Protein AF-B6WRP6-F1 (afdb_monomer_lite)

pLDDT: mean 78.02, std 16.46, range [43.41, 95.5]

Structure (mmCIF, N/CA/C/O backbone):
data_AF-B6WRP6-F1
#
_entry.id   AF-B6WRP6-F1
#
loop_
_atom_site.group_PDB
_atom_site.id
_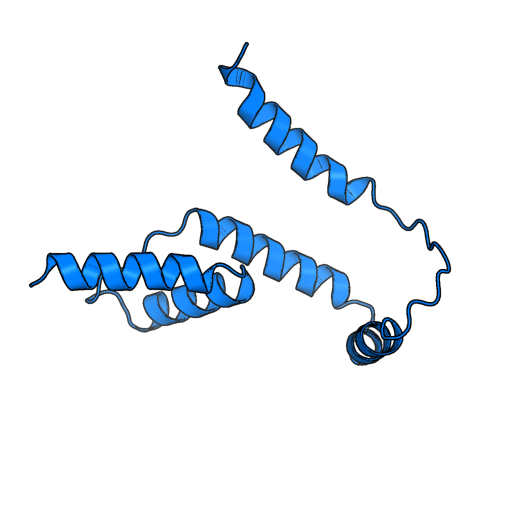atom_site.type_symbol
_atom_site.label_atom_id
_atom_site.label_alt_id
_atom_site.label_comp_id
_atom_site.label_asym_id
_atom_site.label_entity_id
_atom_site.label_seq_id
_atom_site.pdbx_PDB_ins_code
_atom_site.Cartn_x
_atom_site.Cartn_y
_atom_site.Cartn_z
_atom_site.occupancy
_atom_site.B_iso_or_equiv
_atom_site.auth_seq_id
_atom_site.auth_comp_id
_atom_site.auth_asym_id
_atom_site.auth_atom_id
_atom_site.pdbx_PDB_model_num
ATOM 1 N N . MET A 1 1 ? 12.027 25.654 19.380 1.00 48.50 1 MET A N 1
ATOM 2 C CA . MET A 1 1 ? 12.732 24.983 18.260 1.00 48.50 1 MET A CA 1
ATOM 3 C C . MET A 1 1 ? 11.977 23.773 17.687 1.00 48.50 1 MET A C 1
ATOM 5 O O . MET A 1 1 ? 12.082 23.522 16.500 1.00 48.50 1 MET A O 1
ATOM 9 N N . LYS A 1 2 ? 11.148 23.059 18.468 1.00 52.84 2 LYS A N 1
ATOM 10 C CA . LYS A 1 2 ? 10.450 21.827 18.033 1.00 52.84 2 LYS A CA 1
ATOM 11 C C . LYS A 1 2 ? 9.321 22.015 16.995 1.00 52.84 2 LYS A C 1
ATOM 13 O O . LYS A 1 2 ? 9.040 21.096 16.241 1.00 52.84 2 LYS A O 1
ATOM 18 N N . LYS A 1 3 ? 8.706 23.207 16.924 1.00 51.81 3 LYS A N 1
ATOM 19 C CA . LYS A 1 3 ? 7.544 23.498 16.050 1.00 51.81 3 LYS A CA 1
ATOM 20 C C . LYS A 1 3 ? 7.882 23.577 14.554 1.00 51.81 3 LYS A C 1
ATOM 22 O O . LYS A 1 3 ? 7.005 23.364 13.731 1.00 51.81 3 LYS A O 1
ATOM 27 N N . TYR A 1 4 ? 9.146 23.834 14.219 1.00 63.84 4 TYR A N 1
ATOM 28 C CA . TYR A 1 4 ? 9.631 23.873 12.835 1.00 63.84 4 TYR A CA 1
ATOM 29 C C . TYR A 1 4 ? 10.434 22.628 12.452 1.00 63.84 4 TYR A C 1
ATOM 31 O O . TYR A 1 4 ? 10.767 22.453 11.290 1.00 63.84 4 TYR A O 1
ATOM 39 N N . LEU A 1 5 ? 10.708 21.739 13.412 1.00 70.06 5 LEU A N 1
ATOM 40 C CA . LEU A 1 5 ? 11.479 20.523 13.173 1.00 70.06 5 LEU A CA 1
ATOM 41 C C . LEU A 1 5 ? 10.689 19.520 12.322 1.00 70.06 5 LEU A C 1
ATOM 43 O O . LEU A 1 5 ? 11.255 18.908 11.430 1.00 70.06 5 LEU A O 1
ATOM 47 N N . LEU A 1 6 ? 9.376 19.407 12.550 1.00 58.47 6 LEU A N 1
ATOM 48 C CA . LEU A 1 6 ? 8.495 18.525 11.782 1.00 58.47 6 LEU A CA 1
ATOM 49 C C . LEU A 1 6 ? 8.345 18.955 10.305 1.00 58.47 6 LEU A C 1
ATOM 51 O O . LEU A 1 6 ? 8.590 18.114 9.444 1.00 58.47 6 LEU A O 1
ATOM 55 N N . PRO A 1 7 ? 8.018 20.224 9.966 1.00 67.12 7 PRO A N 1
ATOM 56 C CA . PRO A 1 7 ? 7.942 20.643 8.564 1.00 67.12 7 PRO A CA 1
ATOM 57 C C . PRO A 1 7 ? 9.313 20.668 7.873 1.00 67.12 7 PRO A C 1
ATOM 59 O O . PRO A 1 7 ? 9.393 20.377 6.685 1.00 67.12 7 PRO A O 1
ATOM 62 N N . LEU A 1 8 ? 10.398 20.958 8.601 1.00 73.44 8 LEU A N 1
ATOM 63 C CA . LEU A 1 8 ? 11.761 20.900 8.064 1.00 73.44 8 LEU A CA 1
ATOM 64 C C . LEU A 1 8 ? 12.179 19.460 7.736 1.00 73.44 8 LEU A C 1
ATOM 66 O O . LEU A 1 8 ? 12.760 19.225 6.683 1.00 73.44 8 LEU A O 1
ATOM 70 N N . LEU A 1 9 ? 11.848 18.497 8.600 1.00 71.06 9 LEU A N 1
ATOM 71 C CA . LEU A 1 9 ? 12.137 17.080 8.378 1.00 71.06 9 LEU A CA 1
ATOM 72 C C . LEU A 1 9 ? 11.297 16.517 7.224 1.00 71.06 9 LEU A C 1
ATOM 74 O O . LEU A 1 9 ? 11.826 15.786 6.397 1.00 71.06 9 LEU A O 1
ATOM 78 N N . LEU A 1 10 ? 10.037 16.948 7.092 1.00 65.19 10 LEU A N 1
ATOM 79 C CA . LEU A 1 10 ? 9.189 16.608 5.945 1.00 65.19 10 LEU A CA 1
ATOM 80 C C . LEU A 1 10 ? 9.759 17.168 4.629 1.00 65.19 10 LEU A C 1
ATOM 82 O O . LEU A 1 10 ? 9.840 16.452 3.638 1.00 65.19 10 LEU A O 1
ATOM 86 N N . CYS A 1 11 ? 10.223 18.423 4.637 1.00 65.62 11 CYS A N 1
ATOM 87 C CA . CYS A 1 11 ? 10.854 19.066 3.482 1.00 65.62 11 CYS A CA 1
ATOM 88 C C . CYS A 1 11 ? 12.182 18.381 3.102 1.00 65.62 11 CYS A C 1
ATOM 90 O O . CYS A 1 11 ? 12.440 18.130 1.928 1.00 65.62 11 CYS A O 1
ATOM 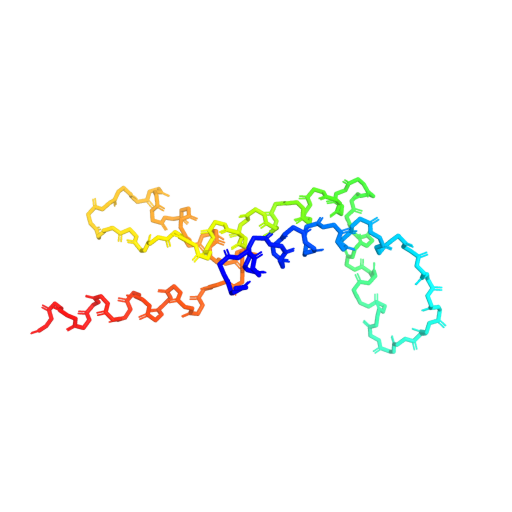92 N N . LEU A 1 12 ? 12.989 17.987 4.094 1.00 67.31 12 LEU A N 1
ATOM 93 C CA . LEU A 1 12 ? 14.231 17.235 3.893 1.00 67.31 12 LEU A CA 1
ATOM 94 C C . LEU A 1 12 ? 13.965 15.844 3.284 1.00 67.31 12 LEU A C 1
ATOM 96 O O . LEU A 1 12 ? 14.671 15.434 2.365 1.00 67.31 12 LEU A O 1
ATOM 100 N N . CYS A 1 13 ? 12.919 15.146 3.741 1.00 60.38 13 CYS A N 1
ATOM 101 C CA . CYS A 1 13 ? 12.489 13.852 3.203 1.00 60.38 13 CYS A CA 1
ATOM 102 C C . CYS A 1 13 ? 11.915 13.941 1.781 1.00 60.38 13 CYS A C 1
ATOM 104 O O . CYS A 1 13 ? 11.996 12.962 1.049 1.00 60.38 13 CYS A O 1
ATOM 106 N N . CYS A 1 14 ? 11.363 15.087 1.369 1.00 58.56 14 CYS A N 1
ATOM 107 C CA . CYS A 1 14 ? 10.914 15.318 -0.009 1.00 58.56 14 CYS A CA 1
ATOM 108 C C . CYS A 1 14 ? 12.061 15.697 -0.962 1.00 58.56 14 CYS A C 1
ATOM 110 O O . CYS A 1 14 ? 11.936 15.498 -2.167 1.00 58.56 14 CYS A O 1
ATOM 112 N N . LEU A 1 15 ? 13.173 16.225 -0.439 1.00 55.06 15 LEU A N 1
ATOM 113 C CA . LEU A 1 15 ? 14.355 16.607 -1.223 1.00 55.06 15 LEU A CA 1
ATOM 114 C C . LEU A 1 15 ? 15.368 15.460 -1.384 1.00 55.06 15 LEU A C 1
ATOM 116 O O . LEU A 1 15 ? 16.097 15.418 -2.372 1.00 55.06 15 LEU A O 1
ATOM 120 N N . PHE A 1 16 ? 15.402 14.510 -0.445 1.00 51.44 16 PHE A N 1
ATOM 121 C CA . PHE A 1 16 ? 16.318 13.362 -0.473 1.00 51.44 16 PHE A CA 1
ATOM 122 C C . PHE A 1 16 ? 16.121 12.377 -1.651 1.00 51.44 16 PHE A C 1
ATOM 124 O O . PHE A 1 16 ? 17.128 11.918 -2.190 1.00 51.44 16 PHE A O 1
ATOM 131 N N . PRO A 1 17 ? 14.891 12.077 -2.123 1.00 55.66 17 PRO A N 1
ATOM 132 C CA . PRO A 1 17 ? 14.679 11.195 -3.272 1.00 55.66 17 PRO A CA 1
ATOM 133 C C . PRO A 1 17 ? 15.236 11.780 -4.576 1.00 55.66 17 PRO A C 1
ATOM 135 O O . PRO A 1 17 ? 15.597 11.028 -5.472 1.00 55.66 17 PRO A O 1
ATOM 138 N N . CYS A 1 18 ? 15.353 13.111 -4.673 1.00 47.59 18 CYS A N 1
ATOM 139 C CA . CYS A 1 18 ? 15.919 13.786 -5.843 1.00 47.59 18 CYS A CA 1
ATOM 140 C C . CYS A 1 18 ? 17.457 13.743 -5.887 1.00 47.59 18 CYS A C 1
ATOM 142 O O . CYS A 1 18 ? 18.033 13.964 -6.948 1.00 47.59 18 CYS A O 1
ATOM 144 N N . LEU A 1 19 ? 18.125 13.469 -4.758 1.00 46.44 19 LEU A N 1
ATOM 145 C CA . LEU A 1 19 ? 19.589 13.364 -4.664 1.00 46.44 19 LEU A CA 1
ATOM 146 C C . LEU A 1 19 ? 20.105 11.921 -4.749 1.00 46.44 19 LEU A C 1
ATOM 148 O O . LEU A 1 19 ? 21.304 11.723 -4.924 1.00 46.44 19 LEU A O 1
ATOM 152 N N . ALA A 1 20 ? 19.227 10.916 -4.696 1.00 46.72 20 ALA A N 1
ATOM 153 C CA . ALA A 1 20 ? 19.568 9.520 -4.976 1.00 46.72 20 ALA A CA 1
ATOM 154 C C . ALA A 1 20 ? 19.586 9.238 -6.493 1.00 46.72 20 ALA A C 1
ATOM 156 O O . ALA A 1 20 ? 19.020 8.257 -6.974 1.00 46.72 20 ALA A O 1
ATOM 157 N N . LEU A 1 21 ? 20.222 10.125 -7.261 1.00 46.62 21 LEU A N 1
ATOM 158 C CA . LEU A 1 21 ? 20.543 9.874 -8.659 1.00 46.62 21 LEU A CA 1
ATOM 159 C C . LEU A 1 21 ? 21.718 8.888 -8.704 1.00 46.62 21 LEU A C 1
ATOM 161 O O . LEU A 1 21 ? 22.863 9.276 -8.499 1.00 46.62 21 LEU A O 1
ATOM 165 N N . ALA A 1 22 ? 21.382 7.615 -8.921 1.00 49.38 22 ALA A N 1
ATOM 166 C CA . ALA A 1 22 ? 22.215 6.564 -9.507 1.00 49.38 22 ALA A CA 1
ATOM 167 C C . ALA A 1 22 ? 23.717 6.600 -9.153 1.00 49.38 22 ALA A C 1
ATOM 169 O O . ALA A 1 22 ? 24.558 6.981 -9.965 1.00 49.38 22 ALA A O 1
ATOM 170 N N . ALA A 1 23 ? 24.066 6.113 -7.963 1.00 43.69 23 ALA A N 1
ATOM 171 C CA . ALA A 1 23 ? 25.345 5.434 -7.793 1.00 43.69 23 ALA A CA 1
ATOM 172 C C . ALA A 1 23 ? 25.082 3.933 -7.981 1.00 43.69 23 ALA A C 1
ATOM 174 O O . ALA A 1 23 ? 24.673 3.251 -7.043 1.00 43.69 23 ALA A O 1
ATOM 175 N N . GLU A 1 24 ? 25.255 3.441 -9.210 1.00 51.53 24 GLU A N 1
ATOM 176 C CA . GLU A 1 24 ? 25.318 2.007 -9.517 1.00 51.53 24 GLU A CA 1
ATOM 177 C C . GLU A 1 24 ? 26.564 1.438 -8.818 1.00 51.53 24 GLU A C 1
ATOM 179 O O . GLU A 1 24 ? 27.675 1.466 -9.347 1.00 51.53 24 GLU A O 1
ATOM 184 N N . ALA A 1 25 ? 26.408 0.993 -7.572 1.00 43.41 25 ALA A N 1
ATOM 185 C CA . ALA A 1 25 ? 27.399 0.149 -6.929 1.00 43.41 25 ALA A CA 1
ATOM 186 C C . ALA A 1 25 ? 27.155 -1.281 -7.414 1.00 43.41 25 ALA A C 1
ATOM 188 O O . ALA A 1 25 ? 26.260 -1.966 -6.916 1.00 43.41 25 ALA A O 1
ATOM 189 N N . ASP A 1 26 ? 27.955 -1.690 -8.399 1.00 50.91 26 ASP A N 1
ATOM 190 C CA . ASP A 1 26 ? 28.051 -3.045 -8.941 1.00 50.91 26 ASP A CA 1
ATOM 191 C C . ASP A 1 26 ? 28.457 -4.022 -7.824 1.00 50.91 26 ASP A C 1
ATOM 193 O O . ASP A 1 26 ? 29.624 -4.333 -7.586 1.00 50.91 26 ASP A O 1
ATOM 197 N N . THR A 1 27 ? 27.470 -4.429 -7.033 1.00 50.19 27 THR A N 1
ATOM 198 C CA . THR A 1 27 ? 27.594 -5.490 -6.044 1.00 50.19 27 THR A CA 1
ATOM 199 C C . THR A 1 27 ? 26.580 -6.543 -6.433 1.00 50.19 27 THR A C 1
ATOM 201 O O . THR A 1 27 ? 25.385 -6.416 -6.180 1.00 50.19 27 THR A O 1
ATOM 204 N N . ALA A 1 28 ? 27.060 -7.575 -7.123 1.00 53.12 28 ALA A N 1
ATOM 205 C CA . ALA A 1 28 ? 26.270 -8.739 -7.484 1.00 53.12 28 ALA A CA 1
ATOM 206 C C . ALA A 1 28 ? 25.782 -9.443 -6.203 1.00 53.12 28 ALA A C 1
ATOM 208 O O . ALA A 1 28 ? 26.451 -10.318 -5.654 1.00 53.12 28 ALA A O 1
ATOM 209 N N . VAL A 1 29 ? 24.623 -9.023 -5.692 1.00 61.75 29 VAL A N 1
ATOM 210 C CA . VAL A 1 29 ? 23.922 -9.687 -4.593 1.00 61.75 29 VAL A CA 1
ATOM 211 C C . VAL A 1 29 ? 23.194 -10.901 -5.181 1.00 61.75 29 VAL A C 1
ATOM 213 O O . VAL A 1 29 ? 22.351 -10.726 -6.066 1.00 61.75 29 VAL A O 1
ATOM 216 N N . PRO A 1 30 ? 23.459 -12.134 -4.716 1.00 51.31 30 PRO A N 1
ATOM 217 C CA . PRO A 1 30 ? 22.720 -13.311 -5.164 1.00 51.31 30 PRO A CA 1
ATOM 218 C C . PRO A 1 30 ? 21.220 -13.125 -4.881 1.00 51.31 30 PRO A C 1
ATOM 220 O O . PRO A 1 30 ? 20.818 -12.997 -3.727 1.00 51.31 30 PRO A O 1
ATOM 223 N N . GLY A 1 31 ? 20.397 -13.058 -5.932 1.00 56.94 31 GLY A N 1
ATOM 224 C CA . GLY A 1 31 ? 18.959 -12.759 -5.846 1.00 56.94 31 GLY A CA 1
ATOM 225 C C . GLY A 1 31 ? 18.546 -11.353 -6.309 1.00 56.94 31 GLY A C 1
ATOM 226 O O . GLY A 1 31 ? 17.368 -11.157 -6.607 1.00 56.94 31 GLY A O 1
ATOM 227 N N . ALA A 1 32 ? 19.487 -10.409 -6.476 1.00 59.53 32 ALA A N 1
ATOM 228 C CA . ALA A 1 32 ? 19.229 -9.144 -7.185 1.00 59.53 32 ALA A CA 1
ATOM 229 C C . ALA A 1 32 ? 18.755 -9.388 -8.629 1.00 59.53 32 ALA A C 1
ATOM 231 O O . ALA A 1 32 ? 17.952 -8.627 -9.163 1.00 59.53 32 ALA A O 1
ATOM 232 N N . ASP A 1 33 ? 19.178 -10.513 -9.203 1.00 68.94 33 ASP A N 1
ATOM 233 C CA . ASP A 1 33 ? 18.795 -10.987 -10.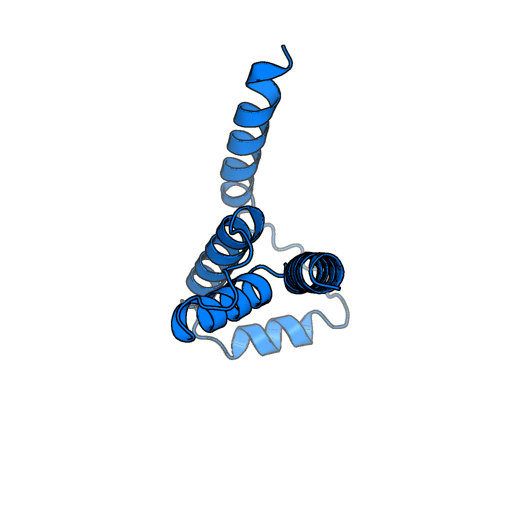530 1.00 68.94 33 ASP A CA 1
ATOM 234 C C . ASP A 1 33 ? 17.275 -11.203 -10.675 1.00 68.94 33 ASP A C 1
ATOM 236 O O . ASP A 1 33 ? 16.694 -10.892 -11.710 1.00 68.94 33 ASP A O 1
ATOM 240 N N . ILE A 1 34 ? 16.571 -11.632 -9.617 1.00 78.00 34 ILE A N 1
ATOM 241 C CA . ILE A 1 34 ? 15.111 -11.834 -9.682 1.00 78.00 34 ILE A CA 1
ATOM 242 C C . ILE A 1 34 ? 14.382 -10.489 -9.750 1.00 78.00 34 ILE A C 1
ATOM 244 O O . ILE A 1 34 ? 13.451 -10.329 -10.537 1.00 78.00 34 ILE A O 1
ATOM 248 N N . VAL A 1 35 ? 14.808 -9.508 -8.950 1.00 75.50 35 VAL A N 1
ATOM 249 C CA . VAL A 1 35 ? 14.207 -8.166 -8.960 1.00 75.50 35 VAL A CA 1
ATOM 250 C C . VAL A 1 35 ? 14.491 -7.474 -10.292 1.00 75.50 35 VAL A C 1
ATOM 252 O O . VAL A 1 35 ? 13.570 -6.927 -10.892 1.00 75.50 35 VAL A O 1
ATOM 255 N N . ALA A 1 36 ? 15.724 -7.565 -10.795 1.00 74.44 36 ALA A N 1
ATOM 256 C CA . ALA A 1 36 ? 16.096 -7.050 -12.110 1.00 74.44 36 ALA A CA 1
ATOM 257 C C . ALA A 1 36 ? 15.309 -7.735 -13.242 1.00 74.44 36 ALA A C 1
ATOM 259 O O . ALA A 1 36 ? 14.808 -7.054 -14.132 1.00 74.44 36 ALA A O 1
ATOM 260 N N . THR A 1 37 ? 15.115 -9.056 -13.169 1.00 82.00 37 THR A N 1
ATOM 261 C CA . THR A 1 37 ? 14.300 -9.819 -14.129 1.00 82.00 37 THR A CA 1
ATOM 262 C C . THR A 1 37 ? 12.845 -9.352 -14.128 1.00 82.00 37 THR A C 1
ATOM 264 O O . THR A 1 37 ? 12.273 -9.126 -15.192 1.00 82.00 37 THR A O 1
ATOM 267 N N . ILE A 1 38 ? 12.247 -9.165 -12.947 1.00 79.75 38 ILE A N 1
ATOM 268 C CA . ILE A 1 38 ? 10.867 -8.678 -12.819 1.00 79.75 38 ILE A CA 1
ATOM 269 C C . ILE A 1 38 ? 10.751 -7.250 -13.355 1.00 79.75 38 ILE A C 1
ATOM 271 O O . ILE A 1 38 ? 9.817 -6.958 -14.095 1.00 79.75 38 ILE A O 1
ATOM 275 N N . ILE A 1 39 ? 11.698 -6.366 -13.025 1.00 78.00 39 ILE A N 1
ATOM 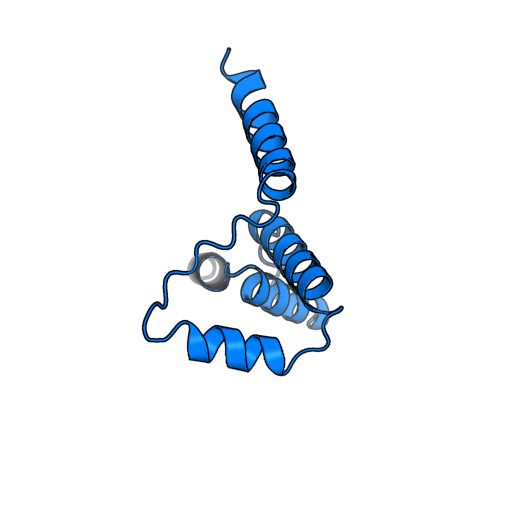276 C CA . ILE A 1 39 ? 11.732 -4.993 -13.549 1.00 78.00 39 ILE A CA 1
ATOM 277 C C . ILE A 1 39 ? 11.890 -5.002 -15.075 1.00 78.00 39 ILE A C 1
ATOM 279 O O . ILE A 1 39 ? 11.231 -4.220 -15.753 1.00 78.00 39 ILE A O 1
ATOM 283 N N . GLY A 1 40 ? 12.683 -5.924 -15.624 1.00 79.81 40 GLY A N 1
ATOM 284 C CA . GLY A 1 40 ? 12.870 -6.099 -17.064 1.00 79.81 40 GLY A CA 1
ATOM 285 C C . GLY A 1 40 ? 11.616 -6.547 -17.824 1.00 79.81 40 GLY A C 1
ATOM 286 O O . GLY A 1 40 ? 11.570 -6.415 -19.044 1.00 79.81 40 GLY A O 1
ATOM 287 N N . TRP A 1 41 ? 10.580 -7.045 -17.137 1.00 83.94 41 TRP A N 1
ATOM 288 C CA . TRP A 1 41 ? 9.270 -7.310 -17.752 1.00 83.94 41 TRP A CA 1
ATOM 289 C C . TRP A 1 41 ? 8.426 -6.048 -17.933 1.00 83.94 41 TRP A C 1
ATOM 291 O O . TRP A 1 41 ? 7.420 -6.082 -18.646 1.00 83.94 41 TRP A O 1
ATOM 301 N N . LEU A 1 42 ? 8.803 -4.942 -17.289 1.00 81.38 42 LEU A N 1
ATOM 302 C CA . LEU A 1 42 ? 8.107 -3.678 -17.429 1.00 81.38 42 LEU A CA 1
ATOM 303 C C . LEU A 1 42 ? 8.726 -2.818 -18.532 1.00 81.38 42 LEU A C 1
ATOM 305 O O . LEU A 1 42 ? 9.944 -2.805 -18.705 1.00 81.38 42 LEU A O 1
ATOM 309 N N . PRO A 1 43 ? 7.907 -2.032 -19.252 1.00 85.88 43 PRO A N 1
ATOM 310 C CA . PRO A 1 43 ? 8.434 -0.993 -20.120 1.00 85.88 43 PRO A CA 1
ATOM 311 C C . PRO A 1 43 ? 9.311 -0.025 -19.323 1.00 85.88 43 PRO A C 1
ATOM 313 O O . PRO A 1 43 ? 8.963 0.363 -18.207 1.00 85.88 43 PRO A O 1
ATOM 316 N N . GLU A 1 44 ? 10.406 0.429 -19.927 1.00 79.69 44 GLU A N 1
ATOM 317 C CA . GLU A 1 44 ? 11.398 1.302 -19.283 1.00 79.69 44 GLU A CA 1
ATOM 318 C C . GLU A 1 44 ? 10.773 2.580 -18.685 1.00 79.69 44 GLU A C 1
ATOM 320 O O . GLU A 1 44 ? 11.183 3.061 -17.631 1.00 79.69 44 GLU A O 1
ATOM 325 N N . SER A 1 45 ? 9.690 3.083 -19.288 1.00 83.19 45 SER A N 1
ATOM 326 C CA . SER A 1 45 ? 8.962 4.261 -18.804 1.00 83.19 45 SER A CA 1
ATOM 327 C C . SER A 1 45 ? 8.092 4.022 -17.563 1.00 83.19 45 SER A C 1
ATOM 329 O O . SER A 1 45 ? 7.619 4.987 -16.965 1.00 83.19 45 SER A O 1
ATOM 331 N N . TRP A 1 46 ? 7.843 2.777 -17.147 1.00 83.44 46 TRP A N 1
ATOM 332 C CA . TRP A 1 46 ? 6.871 2.466 -16.089 1.00 83.44 46 TRP A CA 1
ATOM 333 C C . TRP A 1 46 ? 7.434 2.587 -14.673 1.00 83.44 46 TRP A C 1
ATOM 335 O O . TRP A 1 46 ? 6.664 2.841 -13.747 1.00 83.44 46 TRP A O 1
ATOM 345 N N . GLY A 1 47 ? 8.751 2.455 -14.483 1.00 83.00 47 GLY A N 1
ATOM 346 C CA . GLY A 1 47 ? 9.362 2.480 -13.146 1.00 83.00 47 GLY A CA 1
ATOM 347 C C . GLY A 1 47 ? 9.043 3.762 -12.366 1.00 83.00 47 GLY A C 1
ATOM 348 O O . GLY A 1 47 ? 8.651 3.712 -11.196 1.00 83.00 47 GLY A O 1
ATOM 349 N N . GLN A 1 48 ? 9.113 4.915 -13.039 1.00 82.94 48 GLN A N 1
ATOM 350 C CA . GLN A 1 48 ? 8.775 6.212 -12.445 1.00 82.94 48 GLN A CA 1
ATOM 351 C C . GLN A 1 48 ? 7.283 6.319 -12.104 1.00 82.94 48 GLN A C 1
ATOM 353 O O . GLN A 1 48 ? 6.933 6.785 -11.020 1.00 82.94 48 GLN A O 1
ATOM 358 N N . TRP A 1 49 ? 6.399 5.838 -12.983 1.00 85.94 49 TRP A N 1
ATOM 359 C CA . TRP A 1 49 ? 4.951 5.856 -12.752 1.00 85.94 49 TRP A CA 1
ATOM 360 C C . TRP A 1 49 ? 4.529 4.963 -11.589 1.00 85.94 49 TRP A C 1
ATOM 362 O O . TRP A 1 49 ? 3.711 5.372 -10.769 1.00 85.94 49 TRP A O 1
ATOM 372 N N . ILE A 1 50 ? 5.109 3.770 -11.477 1.00 86.69 50 ILE A N 1
ATOM 373 C CA . ILE A 1 50 ? 4.814 2.845 -10.377 1.00 86.69 50 ILE A CA 1
ATOM 374 C C . ILE A 1 50 ? 5.273 3.438 -9.056 1.00 86.69 50 ILE A C 1
ATOM 376 O O . ILE A 1 50 ? 4.500 3.474 -8.099 1.00 86.69 50 ILE A O 1
ATOM 380 N N . THR A 1 51 ? 6.493 3.973 -9.023 1.00 87.50 51 THR A N 1
ATOM 381 C CA . THR A 1 51 ? 7.025 4.653 -7.839 1.00 87.50 51 THR A CA 1
ATOM 382 C C . THR A 1 51 ? 6.122 5.813 -7.427 1.00 87.50 51 THR A C 1
ATOM 384 O O . THR A 1 51 ? 5.774 5.942 -6.253 1.00 87.50 51 THR A O 1
ATOM 387 N N . PHE A 1 52 ? 5.674 6.622 -8.388 1.00 87.69 52 PHE A N 1
ATOM 388 C CA . PHE A 1 52 ? 4.757 7.731 -8.147 1.00 87.69 52 PHE A CA 1
ATOM 389 C C . PHE A 1 52 ? 3.411 7.266 -7.566 1.00 87.69 52 PHE A C 1
ATOM 391 O O . PHE A 1 52 ? 2.979 7.784 -6.536 1.00 87.69 52 PHE A O 1
ATOM 398 N N . ILE A 1 53 ? 2.776 6.253 -8.167 1.00 91.06 53 ILE A N 1
ATOM 399 C CA . ILE A 1 53 ? 1.483 5.713 -7.716 1.00 91.06 53 ILE A CA 1
ATOM 400 C C . ILE A 1 53 ? 1.592 5.130 -6.304 1.00 91.06 53 ILE A C 1
ATOM 402 O O . ILE A 1 53 ? 0.767 5.444 -5.444 1.00 91.06 53 ILE A O 1
ATOM 406 N N . VAL A 1 54 ? 2.615 4.311 -6.047 1.00 93.06 54 VAL A N 1
ATOM 407 C CA . VAL A 1 54 ? 2.858 3.704 -4.730 1.00 93.06 54 VAL A CA 1
ATOM 408 C C . VAL A 1 54 ? 3.113 4.784 -3.681 1.00 93.06 54 VAL A C 1
ATOM 410 O O . VAL A 1 54 ? 2.546 4.720 -2.592 1.00 93.06 54 VAL A O 1
ATOM 413 N N . THR A 1 55 ? 3.882 5.823 -4.019 1.00 93.88 55 THR A N 1
ATOM 414 C CA . THR A 1 55 ? 4.161 6.946 -3.109 1.00 93.88 55 THR A CA 1
ATOM 415 C C . THR A 1 55 ? 2.890 7.719 -2.756 1.00 93.88 55 THR A C 1
ATOM 417 O O . THR A 1 55 ? 2.659 8.014 -1.583 1.00 93.88 55 THR A O 1
ATOM 420 N N . ILE A 1 56 ? 2.025 8.004 -3.737 1.00 94.38 56 ILE A N 1
ATOM 421 C CA . ILE A 1 56 ? 0.719 8.626 -3.480 1.00 94.38 56 ILE A CA 1
ATOM 422 C C . ILE A 1 56 ? -0.128 7.727 -2.577 1.00 94.38 56 ILE A C 1
ATOM 424 O O . ILE A 1 56 ? -0.693 8.209 -1.597 1.00 94.38 56 ILE A O 1
ATOM 428 N N . CYS A 1 57 ? -0.197 6.425 -2.864 1.00 95.06 57 CYS A N 1
ATOM 429 C CA . CYS A 1 57 ? -0.974 5.492 -2.052 1.00 95.06 57 CYS A CA 1
ATOM 430 C C . CYS A 1 57 ? -0.451 5.420 -0.614 1.00 95.06 57 CYS A C 1
ATOM 432 O O . CYS A 1 57 ? -1.248 5.459 0.318 1.00 95.06 57 CYS A O 1
ATOM 434 N N . ALA A 1 58 ? 0.869 5.398 -0.420 1.00 94.62 58 ALA A N 1
ATOM 435 C CA . ALA A 1 58 ? 1.492 5.437 0.897 1.00 94.62 58 ALA A CA 1
ATOM 436 C C . ALA A 1 58 ? 1.112 6.719 1.654 1.00 94.62 58 ALA A C 1
ATOM 438 O O . ALA A 1 58 ? 0.607 6.638 2.776 1.00 94.62 58 ALA A O 1
ATOM 439 N N . ALA A 1 59 ? 1.258 7.887 1.019 1.00 94.69 59 ALA A N 1
ATOM 440 C CA . ALA A 1 59 ? 0.916 9.174 1.619 1.00 94.69 59 ALA A CA 1
ATOM 441 C C . ALA A 1 59 ? -0.566 9.259 2.014 1.00 94.69 59 ALA A C 1
ATOM 443 O O . ALA A 1 59 ? -0.888 9.674 3.127 1.00 94.69 59 ALA A O 1
ATOM 444 N N . ILE A 1 60 ? -1.468 8.824 1.131 1.00 95.19 60 ILE A N 1
ATOM 445 C CA . ILE A 1 60 ? -2.903 8.817 1.414 1.00 95.19 60 ILE A CA 1
ATOM 446 C C . ILE A 1 60 ? -3.217 7.808 2.529 1.00 95.19 60 ILE A C 1
ATOM 448 O O . ILE A 1 60 ? -3.926 8.147 3.474 1.00 95.19 60 ILE A O 1
ATOM 452 N N . SER A 1 61 ? -2.679 6.588 2.462 1.00 94.62 61 SER A N 1
ATOM 453 C CA . SER A 1 61 ? -2.957 5.532 3.445 1.00 94.62 61 SER A CA 1
ATOM 454 C C . SER A 1 61 ? -2.563 5.921 4.873 1.00 94.62 61 SER A C 1
ATOM 456 O O . SER A 1 61 ? -3.194 5.466 5.822 1.00 94.62 61 SER A O 1
ATOM 458 N N . ALA A 1 62 ? -1.560 6.790 5.037 1.00 92.31 62 ALA A N 1
ATOM 459 C CA . ALA A 1 62 ? -1.116 7.269 6.342 1.00 92.31 62 ALA A CA 1
ATOM 460 C C . ALA A 1 62 ? -2.145 8.174 7.040 1.00 92.31 62 ALA A C 1
ATOM 462 O O . ALA A 1 62 ? -2.125 8.295 8.264 1.00 92.31 62 ALA A O 1
ATOM 463 N N . VAL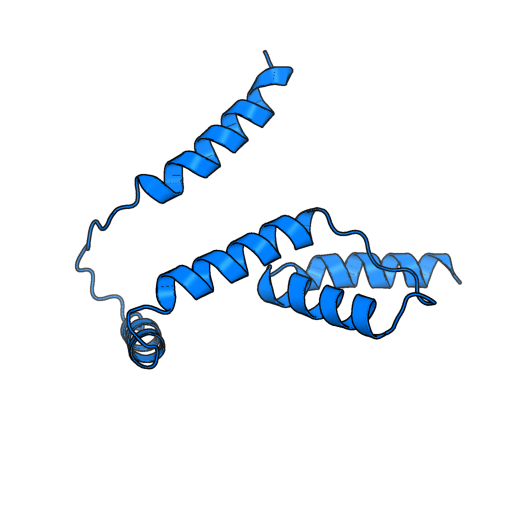 A 1 63 ? -3.028 8.825 6.275 1.00 92.00 63 VAL A N 1
ATOM 464 C CA . VAL A 1 63 ? -3.981 9.820 6.793 1.00 92.00 63 VAL A CA 1
ATOM 465 C C . VAL A 1 63 ? -5.441 9.475 6.516 1.00 92.00 63 VAL A C 1
ATOM 467 O O . VAL A 1 63 ? -6.320 10.129 7.072 1.00 92.00 63 VAL A O 1
ATOM 470 N N . TRP A 1 64 ? -5.726 8.479 5.671 1.00 91.44 64 TRP A N 1
ATOM 471 C CA . TRP A 1 64 ? -7.093 8.113 5.309 1.00 91.44 64 TRP A CA 1
ATOM 472 C C . TRP A 1 64 ? -7.753 7.325 6.451 1.00 91.44 64 TRP A C 1
ATOM 474 O O . TRP A 1 64 ? -7.383 6.172 6.691 1.00 91.44 64 TRP A O 1
ATOM 484 N N . PRO A 1 65 ? -8.754 7.892 7.154 1.00 88.88 65 PRO A N 1
ATOM 485 C CA . PRO A 1 65 ? -9.489 7.145 8.162 1.00 88.88 65 PRO A CA 1
ATOM 486 C C . PRO A 1 65 ? -10.303 6.017 7.527 1.00 88.88 65 PRO A C 1
ATOM 488 O O . PRO A 1 65 ? -10.781 6.122 6.396 1.00 88.88 65 PRO A O 1
ATOM 491 N N . ARG A 1 66 ? -10.524 4.956 8.300 1.00 90.31 66 ARG A N 1
ATOM 492 C CA . ARG A 1 66 ? -11.434 3.871 7.935 1.00 90.31 66 ARG A CA 1
ATOM 493 C C . ARG A 1 66 ? -12.809 4.430 7.511 1.00 90.31 66 ARG A C 1
ATOM 495 O O . ARG A 1 66 ? -13.415 5.166 8.295 1.00 90.31 66 ARG A O 1
ATOM 502 N N . PRO A 1 67 ? -13.340 4.063 6.330 1.00 91.69 67 PRO A N 1
ATOM 503 C CA . PRO A 1 67 ? -14.703 4.414 5.939 1.00 91.69 67 PRO A CA 1
ATOM 504 C C . PRO A 1 67 ? -15.758 3.821 6.887 1.00 91.69 67 PRO A C 1
ATOM 506 O O . PRO A 1 67 ? -15.564 2.751 7.469 1.00 91.69 67 PRO A O 1
ATOM 509 N N . ALA A 1 68 ? -16.904 4.492 7.021 1.00 88.88 68 ALA A N 1
ATOM 510 C CA . ALA A 1 68 ? -18.056 3.936 7.730 1.00 88.88 68 ALA A CA 1
ATOM 511 C C . ALA A 1 68 ? -18.570 2.657 7.035 1.00 88.88 68 ALA A C 1
ATOM 513 O O . ALA A 1 68 ? -18.326 2.439 5.848 1.00 88.88 68 ALA A O 1
ATOM 514 N N . ASP A 1 69 ? -19.271 1.781 7.755 1.00 88.62 69 ASP A N 1
ATOM 515 C CA . ASP A 1 69 ? -19.697 0.490 7.182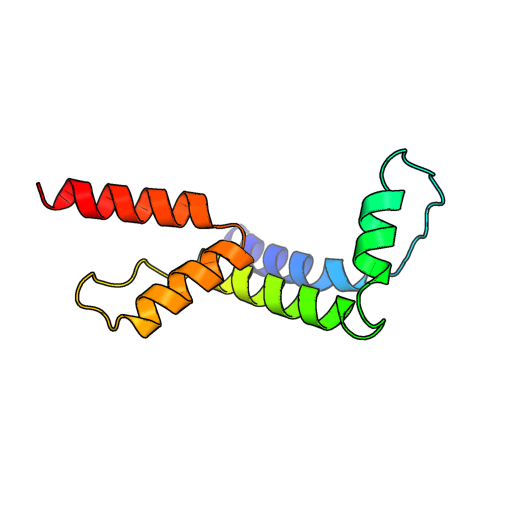 1.00 88.62 69 ASP A CA 1
ATOM 516 C C . ASP A 1 69 ? -20.849 0.607 6.191 1.00 88.62 69 ASP A C 1
ATOM 518 O O . ASP A 1 69 ? -20.972 -0.232 5.299 1.00 88.62 69 ASP A O 1
ATOM 522 N N . ASP A 1 70 ? -21.639 1.666 6.328 1.00 91.75 70 ASP A N 1
ATOM 523 C CA . ASP A 1 70 ? -22.672 2.095 5.392 1.00 91.75 70 ASP A CA 1
ATOM 524 C C . ASP A 1 70 ? -22.116 2.972 4.255 1.00 91.75 70 ASP A C 1
ATOM 526 O O . ASP A 1 70 ? -22.862 3.372 3.360 1.00 91.75 70 ASP A O 1
ATOM 530 N N . ALA A 1 71 ? -20.805 3.251 4.244 1.00 91.25 71 ALA A N 1
ATOM 531 C CA . ALA A 1 71 ? -20.178 3.958 3.140 1.00 91.25 71 ALA A CA 1
ATOM 532 C C . ALA A 1 71 ? -20.288 3.152 1.839 1.00 91.25 71 ALA A C 1
ATOM 534 O O . ALA A 1 71 ? -20.305 1.918 1.828 1.00 91.25 71 ALA A O 1
ATOM 535 N N . ASN A 1 72 ? -20.295 3.878 0.719 1.00 95.38 72 ASN A N 1
ATOM 536 C CA . ASN A 1 72 ? -20.375 3.296 -0.616 1.00 95.38 72 ASN A CA 1
ATOM 537 C C . ASN A 1 72 ? -19.322 2.184 -0.807 1.00 95.38 72 ASN A C 1
ATOM 539 O O . ASN A 1 72 ? -18.137 2.375 -0.517 1.00 95.38 72 ASN A O 1
ATOM 543 N N . VAL A 1 73 ? -19.754 1.036 -1.343 1.00 93.75 73 VAL A N 1
ATOM 544 C CA . VAL A 1 73 ? -18.904 -0.142 -1.579 1.00 93.75 73 VAL A CA 1
ATOM 545 C C . VAL A 1 73 ? -17.655 0.187 -2.401 1.00 93.75 73 VAL A C 1
ATOM 547 O O . VAL A 1 73 ? -16.580 -0.334 -2.118 1.00 93.75 73 VAL A O 1
ATOM 550 N N . VAL A 1 74 ? -17.764 1.114 -3.356 1.00 94.56 74 VAL A N 1
ATOM 551 C CA . VAL A 1 74 ? -16.645 1.566 -4.192 1.00 94.56 74 VAL A CA 1
ATOM 552 C C . VAL A 1 74 ? -15.599 2.297 -3.354 1.00 94.56 74 VAL A C 1
ATOM 554 O O . VAL A 1 74 ? -14.407 2.061 -3.513 1.00 94.56 74 VAL A O 1
ATOM 557 N N . VAL A 1 75 ? -16.023 3.139 -2.409 1.00 92.38 75 VAL A N 1
ATOM 558 C CA . VAL A 1 75 ? -15.107 3.870 -1.519 1.00 92.38 75 VAL A CA 1
ATOM 559 C C . VAL A 1 75 ? -14.374 2.903 -0.593 1.00 92.38 75 VAL A C 1
ATOM 561 O O . VAL A 1 75 ? -13.163 3.012 -0.418 1.00 92.38 75 VAL A O 1
ATOM 564 N N . ARG A 1 76 ? -15.089 1.915 -0.045 1.00 93.06 76 ARG A N 1
ATOM 565 C CA . ARG A 1 76 ? -14.492 0.859 0.786 1.00 93.06 76 ARG A CA 1
ATOM 566 C C . ARG A 1 76 ? -13.490 0.021 -0.007 1.00 93.06 76 ARG A C 1
ATOM 568 O O . ARG A 1 76 ? -12.420 -0.295 0.500 1.00 93.06 76 ARG A O 1
ATOM 575 N N . PHE A 1 77 ? -13.806 -0.287 -1.261 1.00 94.62 77 PHE A N 1
ATOM 576 C CA . PHE A 1 77 ? -12.908 -1.012 -2.152 1.00 94.62 77 PHE A CA 1
ATOM 577 C C . PHE A 1 77 ? -11.636 -0.212 -2.476 1.00 94.62 77 PHE A C 1
ATOM 579 O O . PHE A 1 77 ? -10.530 -0.735 -2.342 1.00 94.62 77 PHE A O 1
ATOM 586 N N . ILE A 1 78 ? -11.771 1.073 -2.819 1.00 95.50 78 ILE A N 1
ATOM 587 C CA . ILE A 1 78 ? -10.628 1.967 -3.068 1.00 95.50 78 ILE A CA 1
ATOM 588 C C . ILE A 1 78 ? -9.749 2.083 -1.820 1.00 95.50 78 ILE A C 1
ATOM 590 O O . ILE A 1 78 ? -8.527 2.012 -1.929 1.00 95.50 78 ILE A O 1
ATOM 594 N N . TYR A 1 79 ? -10.352 2.205 -0.636 1.00 94.88 79 TYR A N 1
ATOM 595 C CA . TYR A 1 79 ? -9.617 2.244 0.627 1.00 94.88 79 TYR A CA 1
ATOM 596 C C . TYR A 1 79 ? -8.730 1.004 0.817 1.00 94.88 79 TYR A C 1
ATOM 598 O O . TYR A 1 79 ? -7.559 1.140 1.174 1.00 94.88 79 TYR A O 1
ATOM 606 N N . VAL A 1 80 ? -9.246 -0.196 0.527 1.00 94.62 80 VAL A N 1
ATOM 607 C CA . VAL A 1 80 ? -8.465 -1.442 0.609 1.00 94.62 80 VAL A CA 1
ATOM 608 C C . VAL A 1 80 ? -7.300 -1.430 -0.382 1.00 94.62 80 VAL A C 1
ATOM 610 O O . VAL A 1 80 ? -6.176 -1.742 0.005 1.00 94.62 80 VAL A O 1
ATOM 613 N N . ILE A 1 81 ? -7.537 -1.018 -1.632 1.00 95.50 81 ILE A N 1
ATOM 614 C CA . ILE A 1 81 ? -6.482 -0.930 -2.655 1.00 95.50 81 ILE A CA 1
ATOM 615 C C . ILE A 1 81 ? -5.383 0.042 -2.224 1.00 95.50 81 ILE A C 1
ATOM 617 O O . ILE A 1 81 ? -4.205 -0.303 -2.270 1.00 95.50 81 ILE A O 1
ATOM 621 N N . VAL A 1 82 ? -5.751 1.244 -1.779 1.00 94.88 82 VAL A N 1
ATOM 622 C CA . VAL A 1 82 ? -4.788 2.279 -1.382 1.00 94.88 82 VAL A CA 1
ATOM 623 C C . VAL A 1 82 ? -3.954 1.826 -0.188 1.00 94.88 82 VAL A C 1
ATOM 625 O O . VAL A 1 82 ? -2.741 2.017 -0.191 1.00 94.88 82 VAL A O 1
ATOM 628 N N . ASN A 1 83 ? -4.560 1.169 0.804 1.00 94.38 83 ASN A N 1
ATOM 629 C CA . ASN A 1 83 ? -3.813 0.629 1.939 1.00 94.38 83 ASN A CA 1
ATOM 630 C C . ASN A 1 83 ? -2.948 -0.580 1.559 1.00 94.38 83 ASN A C 1
ATOM 632 O O . ASN A 1 83 ? -1.896 -0.771 2.161 1.00 94.38 83 ASN A O 1
ATOM 636 N N . ALA A 1 84 ? -3.330 -1.378 0.562 1.00 93.62 84 ALA A N 1
ATOM 637 C CA . ALA A 1 84 ? -2.480 -2.453 0.053 1.00 93.62 84 ALA A CA 1
ATOM 638 C C . ALA A 1 84 ? -1.260 -1.898 -0.701 1.00 93.62 84 ALA A C 1
ATOM 640 O O . ALA A 1 84 ? -0.129 -2.257 -0.383 1.00 93.62 84 ALA A O 1
ATOM 641 N N . LEU A 1 85 ? -1.481 -0.977 -1.645 1.00 91.44 85 LEU A N 1
ATOM 642 C CA . LEU A 1 85 ? -0.419 -0.349 -2.440 1.00 91.44 85 LEU A CA 1
ATOM 643 C C . LEU A 1 85 ? 0.500 0.539 -1.594 1.00 91.44 85 LEU A C 1
ATOM 645 O O . LEU A 1 85 ? 1.695 0.604 -1.849 1.00 91.44 85 LEU A O 1
ATOM 649 N N . GLY A 1 86 ? -0.049 1.205 -0.578 1.00 92.88 86 GLY A N 1
ATOM 650 C CA . GLY A 1 86 ? 0.707 1.991 0.395 1.00 92.88 86 GLY A CA 1
ATOM 651 C C . GLY A 1 86 ? 1.373 1.159 1.494 1.00 92.88 86 GLY A C 1
ATOM 652 O O . GLY A 1 86 ? 1.901 1.739 2.438 1.00 92.88 86 GLY A O 1
ATOM 653 N N . PHE A 1 87 ? 1.316 -0.176 1.410 1.00 93.69 87 PHE A N 1
ATOM 654 C CA . PHE A 1 87 ? 1.857 -1.109 2.406 1.00 93.69 87 PHE A CA 1
ATOM 655 C C . PHE A 1 87 ? 1.344 -0.875 3.842 1.00 93.69 87 PHE A C 1
ATOM 657 O O . PHE A 1 87 ? 2.021 -1.184 4.820 1.00 93.69 87 PHE A O 1
ATOM 664 N N . ASN A 1 88 ? 0.116 -0.369 3.978 1.00 92.62 88 ASN A N 1
ATOM 665 C CA . ASN A 1 88 ? -0.536 -0.039 5.247 1.00 92.62 88 ASN A CA 1
ATOM 666 C C . ASN A 1 88 ? -1.704 -0.981 5.621 1.00 92.62 88 ASN A C 1
ATOM 668 O O . ASN A 1 88 ? -2.435 -0.736 6.581 1.00 92.62 88 ASN A O 1
ATOM 672 N N . ALA A 1 89 ? -1.889 -2.090 4.895 1.00 88.25 89 ALA A N 1
ATOM 673 C CA . ALA A 1 89 ? -3.000 -3.027 5.106 1.00 88.25 89 ALA A CA 1
ATOM 674 C C . ALA A 1 89 ? -3.095 -3.572 6.548 1.00 88.25 89 ALA A C 1
ATOM 676 O O . ALA A 1 89 ? -4.193 -3.803 7.050 1.00 88.25 89 ALA A O 1
ATOM 677 N N . GLY A 1 90 ? -1.962 -3.741 7.240 1.00 86.50 90 GLY A N 1
ATOM 678 C CA . GLY A 1 90 ? -1.936 -4.193 8.634 1.00 86.50 90 GLY A CA 1
ATOM 679 C C . GLY A 1 90 ? -2.534 -3.181 9.616 1.00 86.50 90 GLY A C 1
ATOM 680 O O . GLY A 1 90 ? -3.341 -3.560 10.463 1.00 86.50 90 GLY A O 1
ATOM 681 N N . GLN A 1 91 ? -2.198 -1.891 9.495 1.00 86.06 91 GLN A N 1
ATOM 682 C CA . GLN A 1 91 ? -2.808 -0.877 10.365 1.00 86.06 91 GLN A CA 1
ATOM 683 C C . GLN A 1 91 ? -4.270 -0.635 10.010 1.00 86.06 91 GLN A C 1
ATOM 685 O O . GLN A 1 91 ? -5.077 -0.445 10.916 1.00 86.06 91 GLN A O 1
ATOM 690 N N . ALA A 1 92 ? -4.616 -0.689 8.719 1.00 88.06 92 ALA A N 1
ATOM 691 C CA . ALA A 1 92 ? -6.005 -0.627 8.281 1.00 88.06 92 ALA A CA 1
ATOM 692 C C . ALA A 1 92 ? -6.833 -1.739 8.944 1.00 88.06 92 ALA A C 1
ATOM 694 O O . ALA A 1 92 ? -7.840 -1.452 9.585 1.00 88.06 92 ALA A O 1
ATOM 695 N N . LYS A 1 93 ? -6.335 -2.984 8.922 1.00 89.75 93 LYS A N 1
ATOM 696 C CA . LYS A 1 93 ? -6.983 -4.114 9.598 1.00 89.75 93 LYS A CA 1
ATOM 697 C C . LYS A 1 93 ? -7.103 -3.907 11.110 1.00 89.75 93 LYS A C 1
ATOM 699 O O . LYS A 1 93 ? -8.161 -4.152 11.674 1.00 89.75 93 LYS A O 1
ATOM 704 N N . ASN A 1 94 ? -6.059 -3.411 11.772 1.00 88.75 94 ASN A N 1
ATOM 705 C CA . ASN A 1 94 ? -6.128 -3.127 13.209 1.00 88.75 94 ASN A CA 1
ATOM 706 C C . ASN A 1 94 ? -7.189 -2.058 13.532 1.00 88.75 94 ASN A C 1
ATOM 708 O O . ASN A 1 94 ? -7.880 -2.156 14.546 1.00 88.75 94 ASN A O 1
ATOM 712 N N . ALA A 1 95 ? -7.329 -1.040 12.677 1.00 85.75 95 ALA A N 1
ATOM 713 C CA . ALA A 1 95 ? -8.372 -0.029 12.807 1.00 85.75 95 ALA A CA 1
ATOM 714 C C . ALA A 1 95 ? -9.772 -0.614 12.546 1.00 85.75 95 ALA A C 1
ATOM 716 O O . ALA A 1 95 ? -10.720 -0.251 13.245 1.00 85.75 95 ALA A O 1
ATOM 717 N N . ASP A 1 96 ? -9.893 -1.537 11.589 1.00 87.06 96 ASP A N 1
ATOM 718 C CA . ASP A 1 96 ? -11.126 -2.271 11.299 1.00 87.06 96 ASP A CA 1
ATOM 719 C C . ASP A 1 96 ? -11.568 -3.139 12.484 1.00 87.06 96 ASP A C 1
ATOM 721 O O . ASP A 1 96 ? -12.709 -3.030 12.936 1.00 87.06 96 ASP A O 1
ATOM 725 N N . ASP A 1 97 ? -10.657 -3.942 13.034 1.00 89.88 97 ASP A N 1
ATOM 726 C CA . ASP A 1 97 ? -10.918 -4.836 14.166 1.00 89.88 97 ASP A CA 1
ATOM 727 C C . ASP A 1 97 ? -11.270 -4.037 15.435 1.00 89.88 97 ASP A C 1
ATOM 729 O O . ASP A 1 97 ? -12.209 -4.375 16.161 1.00 89.88 97 ASP A O 1
ATOM 733 N N . ALA A 1 98 ? -10.575 -2.920 15.685 1.00 87.88 98 ALA A N 1
ATOM 734 C CA . ALA A 1 98 ? -10.887 -2.015 16.791 1.00 87.88 98 ALA A CA 1
ATOM 735 C C . ALA A 1 98 ? -12.242 -1.303 16.621 1.00 87.88 98 ALA A C 1
ATOM 737 O O . ALA A 1 98 ? -12.908 -0.994 17.610 1.00 87.88 98 ALA A O 1
ATOM 738 N N . ALA A 1 99 ? -12.665 -1.019 15.387 1.00 85.38 99 ALA A N 1
ATOM 739 C CA . ALA A 1 99 ? -13.991 -0.473 15.116 1.00 85.38 99 ALA A CA 1
ATOM 740 C C . ALA A 1 99 ? -15.088 -1.533 15.296 1.00 85.38 99 ALA A C 1
ATOM 742 O O . ALA A 1 99 ? -16.171 -1.207 15.785 1.00 85.38 99 ALA A O 1
ATOM 743 N N . ALA A 1 100 ? -14.810 -2.789 14.935 1.00 85.38 100 ALA A N 1
ATOM 744 C CA . ALA A 1 100 ? -15.721 -3.910 15.133 1.00 85.38 100 ALA A CA 1
ATOM 745 C C . ALA A 1 100 ? -15.921 -4.232 16.623 1.00 85.38 100 ALA A C 1
ATOM 747 O O . ALA A 1 100 ? -17.055 -4.431 17.053 1.00 85.38 100 ALA A O 1
ATOM 748 N N . SER A 1 101 ? -14.855 -4.216 17.430 1.00 84.19 101 SER A N 1
ATOM 749 C CA . SER A 1 101 ? -14.940 -4.517 18.867 1.00 84.19 101 SER A CA 1
ATOM 750 C C . SER A 1 101 ? -15.732 -3.482 19.670 1.00 84.19 101 SER A C 1
ATOM 752 O O . SER A 1 101 ? -16.405 -3.850 20.621 1.00 84.19 101 SER A O 1
ATOM 754 N N . ARG A 1 102 ? -15.726 -2.203 19.268 1.00 79.75 102 ARG A N 1
ATOM 755 C CA . ARG A 1 102 ? -16.523 -1.133 19.910 1.00 79.75 102 ARG A CA 1
ATOM 756 C C . ARG A 1 102 ? -18.035 -1.239 19.679 1.00 79.75 102 ARG A C 1
ATOM 758 O O . ARG A 1 102 ? -18.774 -0.387 20.164 1.00 79.75 102 ARG A O 1
ATOM 765 N N . ARG A 1 103 ? -18.486 -2.201 18.874 1.00 69.06 103 ARG A N 1
ATOM 766 C CA . ARG A 1 103 ? -19.905 -2.402 18.534 1.00 69.06 103 ARG A CA 1
ATOM 767 C C . ARG A 1 103 ? -20.568 -3.525 19.318 1.00 69.06 103 ARG A C 1
ATOM 769 O O . ARG A 1 103 ? -21.788 -3.637 19.244 1.00 69.06 103 ARG A O 1
ATOM 776 N N . LEU A 1 104 ? -19.767 -4.354 19.983 1.00 57.38 104 LEU A N 1
ATOM 777 C CA . LEU A 1 104 ? -20.207 -5.412 20.889 1.00 57.38 104 LEU A CA 1
ATOM 778 C C . LEU A 1 104 ? -20.331 -4.847 22.306 1.00 57.38 104 LEU A C 1
ATOM 780 O O . LEU A 1 104 ? -21.260 -5.292 23.010 1.00 57.38 104 LEU A O 1
#

Radius of gyration: 18.82 Å; chains: 1; bounding box: 51×38×41 Å

Sequence (104 aa):
MKKYLLPLLLCLCCLFPCLALAAEADTAVPGADIVATIIGWLPESWGQWITFIVTICAAISAVWPRPADDANVVVRFIYVIVNALGFNAGQAKNADDAAASRRL

Foldseek 3Di:
DVVVPVVVVVVVVVVVVVVPPDPPPPDPDVVVVVVVVVVVVDDPVCPVVLVVLLVVLLVCLVPPAQDDPPPDPVVNVVNCVSCVSSVNNVVNVVNVVVVVVVVD

Secondary structure (DSSP, 8-state):
-TTTHHHHHHHHHHHGGGT----------TTHHHHHHHHHTS-TTHHHHHHHHHHHHHHHHTT-PPPPTTS-HHHHHHHHHHHHHTT-HHHHHHHHHHHHHTT-

Organism: NCBI:txid411464